Protein AF-A0A8H3F488-F1 (afdb_monomer)

Radius of gyration: 23.4 Å; Cα contacts (8 Å, |Δi|>4): 30; chains: 1; bounding box: 57×45×59 Å

InterPro domains:
  IPR024671 Autophagy-related protein 22-like [PF11700] (1-94)
  IPR036259 MFS transporter superfamily [G3DSA:1.20.1250.20] (1-92)
  IPR036259 MFS transporter superfamily [SSF103473] (2-86)
  IPR050495 Autophagy-related 22 and Lipoteichoic acid anchor flippase [PTHR23519] (1-103)

Sequence (125 aa):
MYPLGAIYGFVLGGLSSYCRSLFGDLIPPGSEAAFYALYAITDKGSSVFGPAIVGAITDRYGEIRPAFVFLAVLIFIPLPLMSLVDVDRGKRDGAEMAKELEGKDDALPAGSDDTIRLVDEEEDE

Secondary structure (DSSP, 8-state):
-HHHHHHHHHHHHHHHHHHHHHHHHHSPTT-HHHHHHHHHHHHHHHHHHHHHHHHHHHHHHSSSHHHHHHHHHHHHSHHHHHHH--HHHHHHHHHHHHHHHHHHHTTS-S-SSHHHHHHHHSS--

pLDDT: mean 83.05, std 14.18, range [47.22, 95.56]

St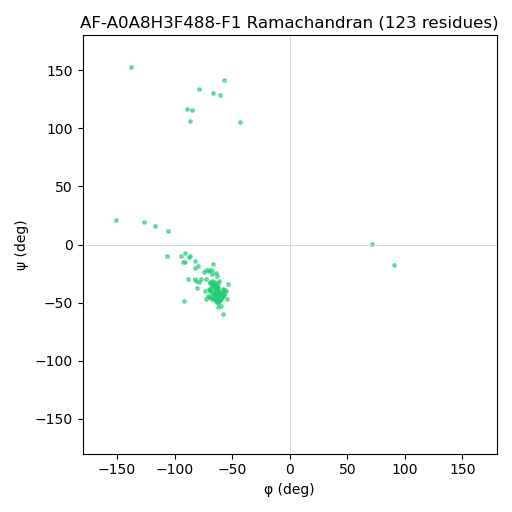ructure (mmCIF, N/CA/C/O backbone):
data_AF-A0A8H3F488-F1
#
_entry.id   AF-A0A8H3F488-F1
#
loop_
_atom_site.group_PDB
_atom_site.id
_atom_site.type_symbol
_atom_site.label_atom_id
_atom_site.label_alt_id
_atom_site.label_comp_id
_atom_site.label_asym_id
_atom_site.label_entity_id
_atom_site.label_seq_id
_atom_site.pdbx_PDB_ins_code
_atom_site.Cartn_x
_atom_site.Cartn_y
_atom_site.Cartn_z
_atom_site.occupancy
_atom_site.B_iso_or_equiv
_atom_site.auth_seq_id
_atom_site.auth_comp_id
_atom_site.auth_asym_id
_atom_site.auth_atom_id
_atom_site.pdbx_PDB_model_num
ATOM 1 N N . MET A 1 1 ? 2.340 -10.020 25.325 1.00 63.53 1 MET A N 1
ATOM 2 C CA . MET A 1 1 ? 2.437 -8.799 24.494 1.00 63.53 1 MET A CA 1
ATOM 3 C C . MET A 1 1 ? 3.396 -8.965 23.309 1.00 63.53 1 MET A C 1
ATOM 5 O O . MET A 1 1 ? 2.991 -8.653 22.203 1.00 63.53 1 MET A O 1
ATOM 9 N N . TYR A 1 2 ? 4.598 -9.534 23.474 1.00 85.94 2 TYR A N 1
ATOM 10 C CA . TYR A 1 2 ? 5.556 -9.737 22.363 1.00 85.94 2 TYR A CA 1
ATOM 11 C C . TYR A 1 2 ? 5.141 -10.703 21.228 1.00 85.94 2 TYR A C 1
ATOM 13 O O . TYR A 1 2 ? 5.444 -10.394 20.078 1.00 85.94 2 TYR A O 1
ATOM 21 N N . PRO A 1 3 ? 4.417 -11.818 21.476 1.00 92.00 3 PRO A N 1
ATOM 22 C CA . PRO A 1 3 ? 4.069 -12.756 20.400 1.00 92.00 3 PRO A CA 1
ATOM 23 C C . PRO A 1 3 ? 3.176 -12.135 19.318 1.00 92.00 3 PRO A C 1
ATOM 25 O O . PRO A 1 3 ? 3.360 -12.393 18.135 1.00 92.00 3 PRO A O 1
ATOM 28 N N . LEU A 1 4 ? 2.246 -11.262 19.719 1.00 91.12 4 LEU A N 1
ATOM 29 C CA . LEU A 1 4 ? 1.365 -10.532 18.803 1.00 91.12 4 LEU A CA 1
ATOM 30 C C . LEU A 1 4 ? 2.151 -9.574 17.904 1.00 91.12 4 LEU A C 1
ATOM 32 O O . LEU A 1 4 ? 1.889 -9.516 16.710 1.00 91.12 4 LEU A O 1
ATOM 36 N N . GLY A 1 5 ? 3.142 -8.870 18.460 1.00 92.88 5 GLY A N 1
ATOM 37 C CA . GLY A 1 5 ? 4.019 -7.993 17.683 1.00 92.88 5 GLY A CA 1
ATOM 38 C C . GLY A 1 5 ? 4.862 -8.761 16.663 1.00 92.88 5 GLY A C 1
ATOM 39 O O . GLY A 1 5 ? 5.006 -8.306 15.532 1.00 92.88 5 GLY A O 1
ATOM 40 N N . ALA A 1 6 ? 5.356 -9.950 17.028 1.00 93.50 6 ALA A N 1
ATOM 41 C CA . ALA A 1 6 ? 6.098 -10.813 16.110 1.00 93.50 6 ALA A CA 1
ATOM 42 C C . ALA A 1 6 ? 5.224 -11.293 14.938 1.00 93.50 6 ALA A C 1
ATOM 44 O O . ALA A 1 6 ? 5.637 -11.195 13.785 1.00 93.50 6 ALA A O 1
ATOM 45 N N . ILE A 1 7 ? 3.998 -11.747 15.221 1.00 95.12 7 ILE A N 1
ATOM 46 C CA . ILE A 1 7 ? 3.036 -12.163 14.187 1.00 95.12 7 ILE A CA 1
ATOM 47 C C . ILE A 1 7 ? 2.666 -10.976 13.293 1.00 95.12 7 ILE A C 1
ATOM 49 O O . ILE A 1 7 ? 2.685 -11.093 12.071 1.00 95.12 7 ILE A O 1
ATOM 53 N N . TYR A 1 8 ? 2.373 -9.821 13.890 1.00 92.75 8 TYR A N 1
ATOM 54 C CA . TYR A 1 8 ? 2.008 -8.614 13.155 1.00 92.75 8 TYR A CA 1
ATOM 55 C C . TYR A 1 8 ? 3.128 -8.151 12.215 1.00 92.75 8 TYR A C 1
ATOM 57 O O . TYR A 1 8 ? 2.878 -7.898 11.038 1.00 92.75 8 TYR A O 1
ATOM 65 N N . GLY A 1 9 ? 4.370 -8.108 12.706 1.00 93.56 9 GLY A N 1
ATOM 66 C CA . GLY A 1 9 ? 5.535 -7.758 11.895 1.00 93.56 9 GLY A CA 1
ATOM 67 C C . GLY A 1 9 ? 5.788 -8.753 10.762 1.00 93.56 9 GLY A C 1
ATOM 68 O O . GLY A 1 9 ? 6.078 -8.338 9.644 1.00 93.56 9 GLY A O 1
ATOM 69 N N . PHE A 1 10 ? 5.615 -10.052 11.020 1.00 95.56 10 PHE A N 1
ATOM 70 C CA . PHE A 1 10 ? 5.746 -11.084 9.990 1.00 95.56 10 PHE A CA 1
ATOM 71 C C . PHE A 1 10 ? 4.714 -10.908 8.866 1.00 95.56 10 PHE A C 1
ATOM 73 O O . PHE A 1 10 ? 5.073 -10.920 7.689 1.00 95.56 10 PHE A O 1
ATOM 80 N N . VAL A 1 11 ? 3.445 -10.680 9.220 1.00 94.50 11 VAL A N 1
ATOM 81 C CA . VAL A 1 11 ? 2.360 -10.483 8.245 1.00 94.50 11 VAL A CA 1
ATOM 82 C C . VAL A 1 11 ? 2.563 -9.200 7.438 1.00 94.50 11 VAL A C 1
ATOM 84 O O . VAL A 1 11 ? 2.482 -9.232 6.210 1.00 94.50 11 VAL A O 1
ATOM 87 N N . LEU A 1 12 ? 2.874 -8.080 8.098 1.00 93.00 12 LEU A N 1
ATOM 88 C CA . LEU A 1 12 ? 3.135 -6.811 7.413 1.00 93.00 12 LEU A CA 1
ATOM 89 C C . LEU A 1 12 ? 4.369 -6.868 6.513 1.00 93.00 12 LEU A C 1
ATOM 91 O O . LEU A 1 12 ? 4.351 -6.288 5.427 1.00 93.00 12 LEU A O 1
ATOM 95 N N . GLY A 1 13 ? 5.422 -7.562 6.949 1.00 94.38 13 GLY A N 1
ATOM 96 C CA . GLY A 1 13 ? 6.626 -7.777 6.152 1.00 94.38 13 GLY A CA 1
ATOM 97 C C . GLY A 1 13 ? 6.313 -8.563 4.883 1.00 94.38 13 GLY A C 1
ATOM 98 O O . GLY A 1 13 ? 6.633 -8.109 3.787 1.00 94.38 13 GLY A O 1
ATOM 99 N N . GLY A 1 14 ? 5.604 -9.689 5.021 1.00 94.75 14 GLY A N 1
ATOM 100 C CA . GLY A 1 14 ? 5.187 -10.512 3.885 1.00 94.75 14 GLY A CA 1
ATOM 101 C C . GLY A 1 14 ? 4.302 -9.756 2.893 1.00 94.75 14 GLY A C 1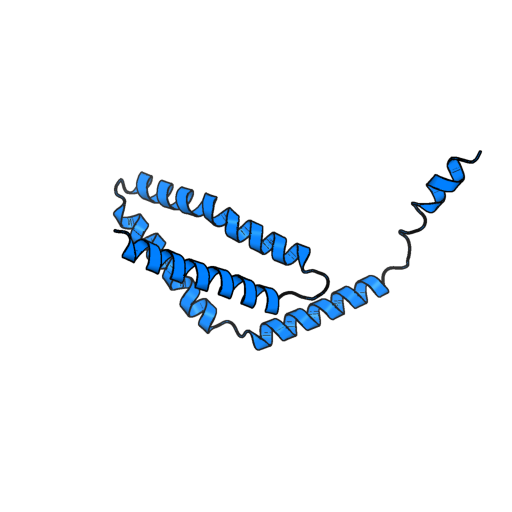
ATOM 102 O O . GLY A 1 14 ? 4.563 -9.792 1.691 1.00 94.75 14 GLY A O 1
ATOM 103 N N . LEU A 1 15 ? 3.304 -9.015 3.386 1.00 92.75 15 LEU A N 1
ATOM 104 C CA . LEU A 1 15 ? 2.414 -8.220 2.537 1.00 92.75 15 LEU A CA 1
ATOM 105 C C . LEU A 1 15 ? 3.173 -7.110 1.797 1.00 92.75 15 LEU A C 1
ATOM 107 O O . LEU A 1 15 ? 3.005 -6.952 0.591 1.00 92.75 15 LEU A O 1
ATOM 111 N N . SER A 1 16 ? 4.044 -6.379 2.496 1.00 91.81 16 SER A N 1
ATOM 112 C CA . SER A 1 16 ? 4.846 -5.303 1.897 1.00 91.81 16 SER A CA 1
ATOM 113 C C . SER A 1 16 ? 5.781 -5.830 0.804 1.00 91.81 16 SER A C 1
ATOM 115 O O . SER A 1 16 ? 5.893 -5.224 -0.264 1.00 91.81 16 SER A O 1
ATOM 117 N N . SER A 1 17 ? 6.424 -6.979 1.039 1.00 94.75 17 SER A N 1
ATOM 118 C CA . SER A 1 17 ? 7.268 -7.641 0.038 1.00 94.75 17 SER A CA 1
ATOM 119 C C . SER A 1 17 ? 6.462 -8.131 -1.166 1.00 94.75 17 SER A C 1
ATOM 121 O O . SER A 1 17 ? 6.894 -7.936 -2.302 1.00 94.75 17 SER A O 1
ATOM 123 N N . TYR A 1 18 ? 5.284 -8.716 -0.937 1.00 93.12 18 TYR A N 1
ATOM 124 C CA . TYR A 1 18 ? 4.404 -9.194 -2.001 1.00 93.12 18 TYR A CA 1
ATOM 125 C C . TYR A 1 18 ? 3.912 -8.056 -2.900 1.00 93.12 18 TYR A C 1
ATOM 127 O O . TYR A 1 18 ? 4.072 -8.132 -4.116 1.00 93.12 18 TYR A O 1
ATOM 135 N N . CYS A 1 19 ? 3.393 -6.972 -2.315 1.00 91.69 19 CYS A N 1
ATOM 136 C CA . CYS A 1 19 ? 2.934 -5.804 -3.069 1.00 91.69 19 CYS A CA 1
ATOM 137 C C . CYS A 1 19 ? 4.050 -5.216 -3.937 1.00 91.69 19 CYS A C 1
ATOM 139 O O . CYS A 1 19 ? 3.817 -4.896 -5.100 1.00 91.69 19 CYS A O 1
ATOM 141 N N . ARG A 1 20 ? 5.273 -5.119 -3.399 1.00 91.12 20 ARG A N 1
ATOM 142 C CA . ARG A 1 20 ? 6.416 -4.582 -4.144 1.00 91.12 20 ARG A CA 1
ATOM 143 C C . ARG A 1 20 ? 6.839 -5.494 -5.298 1.00 91.12 20 ARG A C 1
ATOM 145 O O . ARG A 1 20 ? 7.124 -4.987 -6.376 1.00 91.12 20 ARG A O 1
ATOM 152 N N . SER A 1 21 ? 6.857 -6.811 -5.084 1.00 92.81 21 SER A N 1
ATOM 153 C CA . SER A 1 21 ? 7.192 -7.781 -6.134 1.00 92.81 21 SER A CA 1
ATOM 154 C C . SER A 1 21 ? 6.144 -7.795 -7.244 1.00 92.81 21 SER A C 1
ATOM 156 O O . SER A 1 21 ? 6.503 -7.743 -8.414 1.00 92.81 21 SER A O 1
ATOM 158 N N . LEU A 1 22 ? 4.856 -7.825 -6.883 1.00 91.12 22 LEU A N 1
ATOM 159 C CA . LEU A 1 22 ? 3.768 -7.766 -7.857 1.00 91.12 22 LEU A CA 1
ATOM 160 C C . LEU A 1 22 ? 3.795 -6.472 -8.660 1.00 91.12 22 LEU A C 1
ATOM 162 O O . LEU A 1 22 ? 3.598 -6.495 -9.867 1.00 91.12 22 LEU A O 1
ATOM 166 N N . PHE A 1 23 ? 4.011 -5.338 -7.995 1.00 91.19 23 PHE A N 1
ATOM 167 C CA . PHE A 1 23 ? 4.054 -4.060 -8.687 1.00 91.19 23 PHE A CA 1
ATOM 168 C C . PHE A 1 23 ? 5.236 -4.006 -9.657 1.00 91.19 23 PHE A C 1
ATOM 170 O O . PHE A 1 23 ? 5.048 -3.584 -10.789 1.00 91.19 23 PHE A O 1
ATOM 177 N N . GLY A 1 24 ? 6.412 -4.512 -9.265 1.00 90.44 24 GLY A N 1
ATOM 178 C CA . GLY A 1 24 ? 7.581 -4.607 -10.144 1.00 90.44 24 GLY A CA 1
ATOM 179 C C . GLY A 1 24 ? 7.331 -5.414 -11.418 1.00 90.44 24 GLY A C 1
ATOM 180 O O . GLY A 1 24 ? 7.757 -5.008 -12.491 1.00 90.44 24 GLY A O 1
ATOM 181 N N . ASP A 1 25 ? 6.571 -6.499 -11.307 1.00 88.56 25 ASP A N 1
ATOM 182 C CA . ASP A 1 25 ? 6.165 -7.333 -12.437 1.00 88.56 25 ASP A CA 1
ATOM 183 C C . ASP A 1 25 ? 5.255 -6.601 -13.448 1.00 88.56 25 ASP A C 1
ATOM 185 O O . ASP A 1 25 ? 5.188 -7.001 -14.607 1.00 88.56 25 ASP A O 1
ATOM 189 N N . LEU A 1 26 ? 4.536 -5.554 -13.027 1.00 88.69 26 LEU A N 1
ATOM 190 C CA . LEU A 1 26 ? 3.595 -4.795 -13.865 1.00 88.69 26 LEU A CA 1
ATOM 191 C C . LEU A 1 26 ? 4.219 -3.548 -14.515 1.00 88.69 26 LEU A C 1
ATOM 193 O O . LEU A 1 26 ? 3.573 -2.904 -15.343 1.00 88.69 26 LEU A O 1
ATOM 197 N N . ILE A 1 27 ? 5.432 -3.164 -14.121 1.00 89.19 27 ILE A N 1
ATOM 198 C CA . ILE A 1 27 ? 6.061 -1.923 -14.577 1.00 89.19 27 ILE A CA 1
ATOM 199 C C . ILE A 1 27 ? 6.632 -2.098 -15.996 1.00 89.19 27 ILE A C 1
ATOM 201 O O . ILE A 1 27 ? 7.348 -3.068 -16.246 1.00 89.19 27 ILE A O 1
ATOM 205 N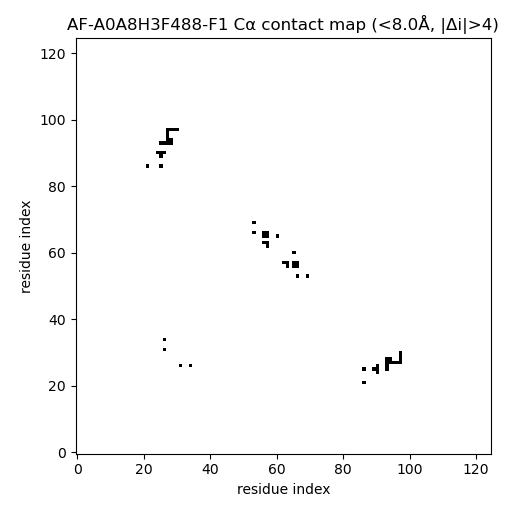 N . PRO A 1 28 ? 6.386 -1.146 -16.918 1.00 86.00 28 PRO A N 1
ATOM 206 C CA . PRO A 1 28 ? 7.034 -1.149 -18.224 1.00 86.00 28 PRO A CA 1
ATOM 207 C C . PRO A 1 28 ? 8.548 -0.889 -18.084 1.00 86.00 28 PRO A C 1
ATOM 209 O O . PRO A 1 28 ? 8.937 0.089 -17.425 1.00 86.00 28 PRO A O 1
ATOM 212 N N . PRO A 1 29 ? 9.419 -1.706 -18.711 1.00 80.62 29 PRO A N 1
ATOM 213 C CA . PRO A 1 29 ? 10.853 -1.429 -18.743 1.00 80.62 29 PRO A CA 1
ATOM 214 C C . PRO A 1 29 ? 11.126 -0.050 -19.363 1.00 80.62 29 PRO A C 1
ATOM 216 O O . PRO A 1 29 ? 10.430 0.384 -20.277 1.00 80.62 29 PRO A O 1
ATOM 219 N N . GLY A 1 30 ? 12.103 0.672 -18.812 1.00 82.69 30 GLY A N 1
ATOM 220 C CA . GLY A 1 30 ? 12.444 2.041 -19.227 1.00 82.69 30 GLY A CA 1
ATOM 221 C C . GLY A 1 30 ? 11.710 3.158 -18.469 1.00 82.69 30 GLY A C 1
ATOM 222 O O . GLY A 1 30 ? 12.203 4.281 -18.432 1.00 82.69 30 GLY A O 1
ATOM 223 N N . SER A 1 31 ? 10.598 2.873 -17.774 1.00 86.50 31 SER A N 1
ATOM 224 C CA . SER A 1 31 ? 9.869 3.871 -16.959 1.00 86.50 31 SER A CA 1
ATOM 225 C C . SER A 1 31 ? 9.831 3.543 -15.458 1.00 86.50 31 SER A C 1
ATOM 227 O O . SER A 1 31 ? 9.060 4.119 -14.688 1.00 86.50 31 SER A O 1
ATOM 229 N N . GLU A 1 32 ? 10.692 2.635 -15.000 1.00 89.69 32 GLU A N 1
ATOM 230 C CA . GLU A 1 32 ? 10.655 2.109 -13.631 1.00 89.69 32 GLU A CA 1
ATOM 231 C C . GLU A 1 32 ? 10.710 3.197 -12.555 1.00 89.69 32 GLU A C 1
ATOM 233 O O . GLU A 1 32 ? 9.964 3.143 -11.576 1.00 89.69 32 GLU A O 1
ATOM 238 N N . ALA A 1 33 ? 11.538 4.225 -12.761 1.00 91.19 33 ALA A N 1
ATOM 239 C CA . ALA A 1 33 ? 11.680 5.330 -11.822 1.00 91.19 33 ALA A CA 1
ATOM 240 C C . ALA A 1 33 ? 10.359 6.088 -11.600 1.00 91.19 33 ALA A C 1
ATOM 242 O O . ALA A 1 33 ? 10.022 6.405 -10.459 1.00 91.19 33 ALA A O 1
ATOM 243 N N . ALA A 1 34 ? 9.584 6.343 -12.658 1.00 91.62 34 ALA A N 1
ATOM 244 C CA . ALA A 1 34 ? 8.328 7.084 -12.566 1.00 91.62 34 ALA A CA 1
ATOM 245 C C . ALA A 1 34 ? 7.236 6.266 -11.859 1.00 91.62 34 ALA A C 1
ATOM 247 O O . ALA A 1 34 ? 6.560 6.773 -10.959 1.00 91.62 34 ALA A O 1
ATOM 248 N N . PHE A 1 35 ? 7.102 4.982 -12.204 1.00 92.50 35 PHE A N 1
ATOM 249 C CA . PHE A 1 35 ? 6.109 4.104 -11.579 1.00 92.50 35 PHE A CA 1
ATOM 250 C C . PHE A 1 35 ? 6.450 3.795 -10.117 1.00 92.50 35 PHE A C 1
ATOM 252 O O . PHE A 1 35 ? 5.561 3.839 -9.261 1.00 92.50 35 PHE A O 1
ATOM 259 N N . TYR A 1 36 ? 7.723 3.562 -9.782 1.00 93.50 36 TYR A N 1
ATOM 260 C CA . TYR A 1 36 ? 8.129 3.400 -8.383 1.00 93.50 36 TYR A CA 1
ATOM 261 C C . TYR A 1 36 ? 8.030 4.700 -7.579 1.00 93.50 36 TYR A C 1
ATOM 263 O O . TYR A 1 36 ? 7.716 4.641 -6.387 1.00 93.50 36 TYR A O 1
ATOM 271 N N . ALA A 1 37 ? 8.248 5.865 -8.197 1.00 94.75 37 ALA A N 1
ATOM 272 C CA . ALA A 1 37 ? 7.989 7.148 -7.549 1.00 94.75 37 ALA A CA 1
ATOM 273 C C . ALA A 1 37 ? 6.499 7.301 -7.213 1.00 94.75 37 ALA A C 1
ATOM 275 O O . ALA A 1 37 ? 6.165 7.659 -6.083 1.00 94.75 37 ALA A O 1
ATOM 276 N N . LEU A 1 38 ? 5.604 6.953 -8.145 1.00 94.44 38 LEU A N 1
ATOM 277 C CA . LEU A 1 38 ? 4.163 6.955 -7.895 1.00 94.44 38 LEU A CA 1
ATOM 278 C C . LEU A 1 38 ? 3.786 5.993 -6.760 1.00 94.44 38 LEU A C 1
ATOM 280 O O . LEU A 1 38 ? 3.102 6.403 -5.823 1.00 94.44 38 LEU A O 1
ATOM 284 N N . TYR A 1 39 ? 4.297 4.757 -6.788 1.00 93.50 39 TYR A N 1
ATOM 285 C CA . TYR A 1 39 ? 4.103 3.781 -5.710 1.00 93.50 39 TYR A CA 1
ATOM 286 C C . TYR A 1 39 ? 4.532 4.345 -4.349 1.00 93.50 39 TYR A C 1
ATOM 288 O O . TYR A 1 39 ? 3.785 4.258 -3.375 1.00 93.50 39 TYR A O 1
ATOM 296 N N . ALA A 1 40 ? 5.711 4.971 -4.277 1.00 93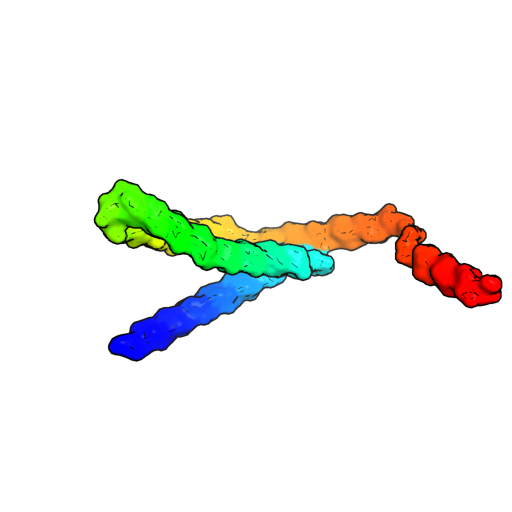.50 40 ALA A N 1
ATOM 297 C CA . ALA A 1 40 ? 6.230 5.548 -3.040 1.00 93.50 40 ALA A CA 1
ATOM 298 C C . ALA A 1 40 ? 5.382 6.727 -2.533 1.00 93.50 40 ALA A C 1
ATOM 300 O O . ALA A 1 40 ? 5.173 6.853 -1.324 1.00 93.50 40 ALA A O 1
ATOM 301 N N . ILE A 1 41 ? 4.881 7.579 -3.432 1.00 95.12 41 ILE A N 1
ATOM 302 C CA . ILE A 1 41 ? 3.986 8.689 -3.077 1.00 95.12 41 ILE A CA 1
ATOM 303 C C . ILE A 1 41 ? 2.668 8.149 -2.524 1.00 95.12 41 ILE A C 1
ATOM 305 O O . ILE A 1 41 ? 2.192 8.655 -1.510 1.00 95.12 41 ILE A O 1
ATOM 309 N N . THR A 1 42 ? 2.087 7.117 -3.139 1.00 93.56 42 THR A N 1
ATOM 310 C CA . THR A 1 42 ? 0.850 6.494 -2.649 1.00 93.56 42 THR A CA 1
ATOM 311 C C . THR A 1 42 ? 1.055 5.828 -1.288 1.00 93.56 42 THR A C 1
ATOM 313 O O . THR A 1 42 ? 0.270 6.068 -0.367 1.00 93.56 42 THR A O 1
ATOM 316 N N . ASP A 1 43 ? 2.130 5.052 -1.136 1.00 91.38 43 ASP A N 1
ATOM 317 C CA . ASP A 1 43 ? 2.478 4.358 0.108 1.00 91.38 43 ASP A CA 1
ATOM 318 C C . ASP A 1 43 ? 2.677 5.349 1.265 1.00 91.38 43 ASP A C 1
ATOM 320 O O . ASP A 1 43 ? 1.990 5.285 2.289 1.00 91.38 43 ASP A O 1
ATOM 324 N N . LYS A 1 44 ? 3.528 6.364 1.071 1.00 91.75 44 LYS A N 1
ATOM 325 C CA . LYS A 1 44 ? 3.738 7.401 2.089 1.00 91.75 44 LYS A CA 1
ATOM 326 C C . LYS A 1 44 ? 2.531 8.310 2.269 1.00 91.75 44 LYS A C 1
ATOM 328 O O . LYS A 1 44 ? 2.270 8.738 3.392 1.00 91.75 44 LYS A O 1
ATOM 333 N N . GLY A 1 45 ? 1.774 8.586 1.212 1.00 94.06 45 GLY A N 1
ATOM 334 C CA . GLY A 1 45 ? 0.560 9.397 1.269 1.00 94.06 45 GLY A CA 1
ATOM 335 C C . GLY A 1 45 ? -0.466 8.811 2.234 1.00 94.06 45 GLY A C 1
ATOM 336 O O . GLY A 1 45 ? -1.063 9.548 3.021 1.00 94.06 45 GLY A O 1
ATOM 337 N N . SER A 1 46 ? -0.595 7.481 2.265 1.00 92.00 46 SER A N 1
ATOM 338 C CA . SER A 1 46 ? -1.474 6.772 3.204 1.00 92.00 46 SER A CA 1
ATOM 339 C C . SER A 1 46 ? -1.217 7.150 4.672 1.00 92.00 46 SER A C 1
ATOM 341 O O . SER A 1 46 ? -2.161 7.283 5.453 1.00 92.00 46 SER A O 1
ATOM 343 N N . SER A 1 47 ? 0.040 7.430 5.042 1.00 93.00 47 SER A N 1
ATOM 344 C CA . SER A 1 47 ? 0.403 7.839 6.410 1.00 93.00 47 SER A CA 1
ATOM 345 C C . SER A 1 47 ? -0.145 9.212 6.820 1.00 93.00 47 SER A C 1
ATOM 347 O O . SER A 1 47 ? -0.297 9.474 8.011 1.00 93.00 47 SER A O 1
ATOM 349 N N . VAL A 1 48 ? -0.481 10.070 5.852 1.00 94.19 48 VAL A N 1
ATOM 350 C CA . VAL A 1 48 ? -1.109 11.377 6.088 1.00 94.19 48 VAL A CA 1
ATOM 351 C C . VAL A 1 48 ? -2.631 11.252 6.029 1.00 94.19 48 VAL A C 1
ATOM 353 O O . VAL A 1 48 ? -3.327 11.708 6.936 1.00 94.19 48 VAL A O 1
ATOM 356 N N . PHE A 1 49 ? -3.163 10.595 4.993 1.00 93.38 49 PHE A N 1
ATOM 357 C CA . PHE A 1 49 ? -4.610 10.485 4.785 1.00 93.38 49 PHE A CA 1
ATOM 358 C C . PHE A 1 49 ? -5.301 9.578 5.809 1.00 93.38 49 PHE A C 1
ATOM 360 O O . PHE A 1 49 ? -6.394 9.908 6.265 1.00 93.38 49 PHE A O 1
ATOM 367 N N . GLY A 1 50 ? -4.677 8.468 6.213 1.00 92.19 50 GLY A N 1
ATOM 368 C CA . GLY A 1 50 ? -5.258 7.522 7.169 1.00 92.19 50 GLY A CA 1
ATOM 369 C C . GLY A 1 50 ? -5.613 8.180 8.509 1.00 92.19 50 GLY A C 1
ATOM 370 O O . GLY A 1 50 ? -6.793 8.208 8.872 1.00 92.19 50 GLY A O 1
ATOM 371 N N . PRO A 1 51 ? -4.638 8.771 9.227 1.00 93.81 51 PRO A N 1
ATOM 372 C CA . PRO A 1 51 ? -4.899 9.479 10.477 1.00 93.81 51 PRO A CA 1
ATOM 373 C C . PRO A 1 51 ? -5.815 10.691 10.304 1.00 93.81 51 PRO A C 1
ATOM 375 O O . PRO A 1 51 ? -6.655 10.927 11.167 1.00 93.81 51 PRO A O 1
ATOM 378 N N . ALA A 1 52 ? -5.700 11.434 9.196 1.00 94.75 52 ALA A N 1
ATOM 379 C CA . ALA A 1 52 ? -6.561 12.587 8.937 1.00 94.75 52 ALA A CA 1
ATOM 380 C C . ALA A 1 52 ? -8.042 12.185 8.833 1.00 94.75 52 ALA A C 1
ATOM 382 O O . ALA A 1 52 ? -8.898 12.806 9.464 1.00 94.75 52 ALA A O 1
ATOM 383 N N . ILE A 1 53 ? -8.350 11.113 8.095 1.00 94.44 53 ILE A N 1
ATOM 384 C CA . ILE A 1 53 ? -9.723 10.614 7.945 1.00 94.44 53 ILE A CA 1
ATOM 385 C C . ILE A 1 53 ? -10.225 10.013 9.260 1.00 94.44 53 ILE A C 1
ATOM 387 O O . ILE A 1 53 ? -11.336 10.320 9.688 1.00 94.44 53 ILE A O 1
ATOM 391 N N . VAL A 1 54 ? -9.408 9.203 9.940 1.00 93.81 54 VAL A N 1
ATOM 392 C CA . VAL A 1 54 ? -9.766 8.628 11.249 1.00 93.81 54 VAL A CA 1
ATOM 393 C C . VAL A 1 54 ? -10.033 9.726 12.281 1.00 93.81 54 VAL A C 1
ATOM 395 O O . VAL A 1 54 ? -11.009 9.638 13.029 1.00 93.81 54 VAL A O 1
ATOM 398 N N . GLY A 1 55 ? -9.209 10.774 12.297 1.00 93.19 55 GLY A N 1
ATOM 399 C CA . GLY A 1 55 ? -9.388 11.947 13.146 1.00 93.19 55 GLY A CA 1
ATOM 400 C C . GLY A 1 55 ? -10.695 12.672 12.842 1.00 93.19 55 GLY A C 1
ATOM 401 O O . GLY A 1 55 ? -11.482 12.895 13.754 1.00 93.19 55 GLY A O 1
ATOM 402 N N . ALA A 1 56 ? -10.980 12.945 11.566 1.00 93.38 56 ALA A N 1
ATOM 403 C CA . ALA A 1 56 ? -12.224 13.593 11.144 1.00 93.38 56 ALA A CA 1
ATOM 404 C C . ALA A 1 56 ? -13.481 12.767 11.484 1.00 93.38 56 ALA A C 1
ATOM 406 O O . ALA A 1 56 ? -14.503 13.322 11.888 1.00 93.38 56 ALA A O 1
ATOM 407 N N . ILE A 1 57 ? -13.414 11.438 11.353 1.00 92.12 57 ILE A N 1
ATOM 408 C CA . ILE A 1 57 ? -14.495 10.534 11.772 1.00 92.12 57 ILE A CA 1
ATOM 409 C C . ILE A 1 57 ? -14.674 10.618 13.292 1.00 92.12 57 ILE A C 1
ATOM 411 O O . ILE A 1 57 ? -15.788 10.809 13.774 1.00 92.12 57 ILE A O 1
ATOM 415 N N . THR A 1 58 ? -13.587 10.515 14.054 1.00 92.12 58 THR A N 1
ATOM 416 C CA . THR A 1 58 ? -13.650 10.522 15.523 1.00 92.12 58 THR A CA 1
ATOM 417 C C . THR A 1 58 ? -14.178 11.856 16.059 1.00 92.12 58 THR A C 1
ATOM 419 O O . THR A 1 58 ? -15.019 11.853 16.954 1.00 92.12 58 THR A O 1
ATOM 422 N N . ASP A 1 59 ? -13.756 12.980 15.476 1.00 91.38 59 ASP A N 1
ATOM 423 C CA . ASP A 1 59 ? -14.210 14.327 15.844 1.00 91.38 59 ASP A CA 1
ATOM 424 C C . ASP A 1 59 ? -15.714 14.518 15.585 1.00 91.38 59 ASP A C 1
ATOM 426 O O . ASP A 1 59 ? -16.437 15.060 16.418 1.00 91.38 59 ASP A O 1
ATOM 430 N N . ARG A 1 60 ? -16.226 13.983 14.466 1.00 89.94 60 ARG A N 1
ATOM 431 C CA . ARG A 1 60 ? -17.645 14.117 14.105 1.00 89.94 60 ARG A CA 1
ATOM 432 C C . ARG A 1 60 ? -18.582 13.259 14.955 1.00 89.94 60 ARG A C 1
ATOM 434 O O . ARG A 1 60 ? -19.688 13.701 15.259 1.00 89.94 60 ARG A O 1
ATOM 441 N N . TYR A 1 61 ? -18.190 12.027 15.275 1.00 87.69 61 TYR A N 1
ATOM 442 C CA . TYR A 1 61 ? -19.044 11.092 16.021 1.00 87.69 61 TYR A CA 1
ATOM 443 C C . TYR A 1 61 ? -18.821 11.154 17.540 1.00 87.69 61 TYR A C 1
ATOM 445 O O . TYR A 1 61 ? -19.649 10.648 18.292 1.00 87.69 61 TYR A O 1
ATOM 453 N N . GLY A 1 62 ? -17.726 11.764 18.007 1.00 83.12 62 GLY A N 1
ATOM 454 C CA . GLY A 1 62 ? -17.380 11.863 19.430 1.00 83.12 62 GLY A CA 1
ATOM 455 C C . GLY A 1 62 ? -16.930 10.542 20.068 1.00 83.12 62 GLY A C 1
ATOM 456 O O . GLY A 1 62 ? -16.605 10.503 21.253 1.00 83.12 62 GLY A O 1
ATOM 457 N N . GLU A 1 63 ? -16.885 9.453 19.298 1.00 86.12 63 GLU A N 1
ATOM 458 C CA . GLU A 1 63 ? -16.429 8.135 19.727 1.00 86.12 63 GLU A CA 1
ATOM 459 C C . GLU A 1 63 ? -15.546 7.471 18.662 1.00 86.12 63 GLU A C 1
ATOM 461 O O . GLU A 1 63 ? -15.675 7.719 17.467 1.00 86.12 63 GLU A O 1
ATOM 466 N N . ILE A 1 64 ? -14.647 6.584 19.098 1.00 88.69 64 ILE A N 1
ATOM 467 C CA . ILE A 1 64 ? -13.664 5.920 18.223 1.00 88.69 64 ILE A CA 1
ATOM 468 C C . ILE A 1 64 ? -14.233 4.702 17.473 1.00 88.69 64 ILE A C 1
ATOM 470 O O . ILE A 1 64 ? -13.625 4.203 16.528 1.00 88.69 64 ILE A O 1
ATOM 474 N N . ARG A 1 65 ? -15.406 4.194 17.875 1.00 90.94 65 ARG A N 1
ATOM 475 C CA . ARG A 1 65 ? -15.994 2.961 17.314 1.00 90.94 65 ARG A CA 1
ATOM 476 C C . ARG A 1 65 ? -16.200 3.017 15.791 1.00 90.94 65 ARG A C 1
ATOM 478 O O . ARG A 1 65 ? -15.823 2.048 15.131 1.00 90.94 65 ARG A O 1
ATOM 485 N N . PRO A 1 66 ? -16.708 4.118 15.201 1.00 89.38 66 PRO A N 1
ATOM 486 C CA . PRO A 1 66 ? -16.892 4.221 13.754 1.00 89.38 66 PRO A CA 1
ATOM 487 C C . PRO A 1 66 ? -15.577 4.152 12.966 1.00 89.38 66 PRO A C 1
ATOM 489 O O . PRO A 1 66 ? -15.566 3.666 11.835 1.00 89.38 66 PRO A O 1
ATOM 492 N N . ALA A 1 67 ? -14.449 4.561 13.560 1.00 90.88 67 ALA A N 1
ATOM 493 C CA . ALA A 1 67 ? -13.144 4.464 12.911 1.00 90.88 67 ALA A CA 1
ATOM 494 C C . ALA A 1 67 ? -12.724 3.005 12.661 1.00 90.88 67 ALA A C 1
ATOM 496 O O . ALA A 1 67 ? -12.110 2.713 11.638 1.00 90.88 67 ALA A O 1
ATOM 497 N N . PHE A 1 68 ? -13.108 2.065 13.532 1.00 92.06 68 PHE A N 1
ATOM 498 C CA . PHE A 1 68 ? -12.832 0.641 13.307 1.00 92.06 68 PHE A CA 1
ATOM 499 C C . PHE A 1 68 ? -13.586 0.081 12.100 1.00 92.06 68 PHE A C 1
ATOM 501 O O . PHE A 1 68 ? -13.039 -0.757 11.388 1.00 92.06 68 PHE A O 1
ATOM 508 N N . VAL A 1 69 ? -14.808 0.557 11.833 1.00 92.19 69 VAL A N 1
ATOM 509 C CA . VAL A 1 69 ? -15.565 0.163 10.633 1.00 92.19 69 VAL A CA 1
ATOM 510 C C . VAL A 1 69 ? -14.856 0.665 9.377 1.00 92.19 69 VAL A C 1
ATOM 512 O O . VAL A 1 69 ? -14.683 -0.093 8.428 1.00 92.19 69 VAL A O 1
ATOM 515 N N . PHE A 1 70 ? -14.372 1.909 9.393 1.00 92.31 70 PHE A N 1
ATOM 516 C CA . PHE A 1 70 ? -13.571 2.464 8.301 1.00 92.31 70 PHE A CA 1
ATOM 517 C C . PHE A 1 70 ? -12.289 1.653 8.043 1.00 92.31 70 PHE A C 1
ATOM 519 O O . PHE A 1 70 ? -12.010 1.290 6.900 1.00 92.31 70 PHE A O 1
ATOM 526 N N . LEU A 1 71 ? -11.546 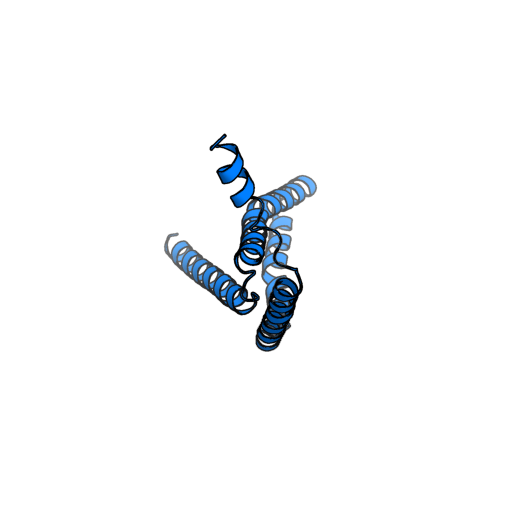1.299 9.098 1.00 92.69 71 LEU A N 1
ATOM 527 C CA . LEU A 1 71 ? -10.346 0.462 8.983 1.00 92.69 71 LEU A CA 1
ATOM 528 C C . LEU A 1 71 ? -10.665 -0.948 8.467 1.00 92.69 71 LEU A C 1
ATOM 530 O O . LEU A 1 71 ? -9.935 -1.471 7.629 1.00 92.69 71 LEU A O 1
ATOM 534 N N . ALA A 1 72 ? -11.765 -1.552 8.926 1.00 92.94 72 ALA A N 1
ATOM 535 C CA . ALA A 1 72 ? -12.209 -2.850 8.431 1.00 92.94 72 ALA A CA 1
ATOM 536 C C . ALA A 1 72 ? -12.496 -2.784 6.925 1.00 92.94 72 ALA A C 1
ATOM 538 O O . ALA A 1 72 ? -11.989 -3.602 6.162 1.00 92.94 72 ALA A O 1
ATOM 539 N N . VAL A 1 73 ? -13.240 -1.770 6.480 1.00 94.12 73 VAL A N 1
ATOM 540 C CA . VAL A 1 73 ? -13.539 -1.552 5.060 1.00 94.12 73 VAL A CA 1
ATOM 541 C C . VAL A 1 73 ? -12.253 -1.391 4.236 1.00 94.12 73 VAL A C 1
ATOM 543 O O . VAL A 1 73 ? -12.121 -2.041 3.201 1.00 94.12 73 VAL A O 1
ATOM 546 N N . LEU A 1 74 ? -11.269 -0.622 4.714 1.00 91.75 74 LEU A N 1
ATOM 547 C CA . LEU A 1 74 ? -9.966 -0.466 4.048 1.00 91.75 74 LEU A CA 1
ATOM 548 C C . LEU A 1 74 ? -9.175 -1.776 3.907 1.00 91.75 74 LEU A C 1
ATOM 550 O O . LEU A 1 74 ? -8.433 -1.928 2.942 1.00 91.75 74 LEU A O 1
ATOM 554 N N . ILE A 1 75 ? -9.329 -2.716 4.840 1.00 89.88 75 ILE A N 1
ATOM 555 C CA . ILE A 1 75 ? -8.676 -4.033 4.782 1.00 89.88 75 ILE A CA 1
ATOM 556 C C . ILE A 1 75 ? -9.436 -4.992 3.858 1.00 89.88 75 ILE A C 1
ATOM 558 O O . ILE A 1 75 ? -8.816 -5.787 3.152 1.00 89.88 75 ILE A O 1
ATOM 562 N N . PHE A 1 76 ? -10.771 -4.937 3.849 1.00 92.62 76 PHE A N 1
ATOM 563 C CA . PHE A 1 76 ? -11.593 -5.865 3.070 1.00 92.62 76 PHE A CA 1
ATOM 564 C C . PHE A 1 76 ? -11.751 -5.469 1.601 1.00 92.62 76 PHE A C 1
ATOM 566 O O . PHE A 1 76 ? -11.887 -6.363 0.775 1.00 92.62 76 PHE A O 1
ATOM 573 N N . ILE A 1 77 ? -11.715 -4.179 1.249 1.00 93.38 77 ILE A N 1
ATOM 574 C CA . ILE A 1 77 ? -11.847 -3.707 -0.146 1.00 93.38 77 ILE A CA 1
ATOM 575 C C . ILE A 1 77 ? -10.740 -4.237 -1.087 1.00 93.38 77 ILE A C 1
ATOM 577 O O . ILE A 1 77 ? -11.066 -4.632 -2.208 1.00 93.38 77 ILE A O 1
ATOM 581 N N . PRO A 1 78 ? -9.450 -4.276 -0.700 1.00 88.69 78 PRO A N 1
ATOM 582 C CA . PRO A 1 78 ? -8.378 -4.739 -1.582 1.00 88.69 78 PRO A CA 1
ATOM 583 C C . PRO A 1 78 ? -8.437 -6.235 -1.922 1.00 88.69 78 PRO A C 1
ATOM 585 O O . PRO A 1 78 ? -7.937 -6.636 -2.968 1.00 88.69 78 PRO A O 1
ATOM 588 N N . LEU A 1 79 ? -9.048 -7.069 -1.073 1.00 88.44 79 LEU A N 1
ATOM 589 C CA . LEU A 1 79 ? -9.128 -8.522 -1.279 1.00 88.44 79 LEU A CA 1
ATOM 590 C C . LEU A 1 79 ? -9.901 -8.931 -2.554 1.00 88.44 79 LEU A C 1
ATOM 592 O O . LEU A 1 79 ? -9.339 -9.657 -3.381 1.00 88.44 79 LEU A O 1
ATOM 596 N N . PRO A 1 80 ? -11.156 -8.483 -2.776 1.00 90.62 80 PRO A N 1
ATOM 597 C CA . PRO A 1 80 ? -11.857 -8.746 -4.027 1.00 90.62 80 PRO A CA 1
ATOM 598 C C . PRO A 1 80 ? -11.187 -8.035 -5.203 1.00 90.62 80 PRO A C 1
ATOM 600 O O . PRO A 1 80 ? -11.180 -8.582 -6.301 1.00 90.62 80 PRO A O 1
ATOM 603 N N . LEU A 1 81 ? -10.579 -6.863 -4.980 1.00 87.69 81 LEU A N 1
ATOM 604 C CA . LEU A 1 81 ? -9.852 -6.146 -6.026 1.00 87.69 81 LEU A CA 1
ATOM 605 C C . LEU A 1 81 ? -8.676 -6.979 -6.551 1.00 87.69 81 LEU A C 1
ATOM 607 O O . LEU A 1 81 ? -8.555 -7.149 -7.757 1.00 87.69 81 LEU A O 1
ATOM 611 N N . MET A 1 82 ? -7.870 -7.575 -5.668 1.00 85.75 82 MET A N 1
ATOM 612 C CA . MET A 1 82 ? -6.794 -8.486 -6.077 1.00 85.75 82 MET A CA 1
ATOM 613 C C . MET A 1 82 ? -7.310 -9.733 -6.795 1.00 85.75 82 MET A C 1
ATOM 615 O O . MET A 1 82 ? -6.645 -10.221 -7.697 1.00 85.75 82 MET A O 1
ATOM 619 N N . SER A 1 83 ? -8.496 -10.230 -6.436 1.00 82.88 83 SER A N 1
ATOM 620 C CA . SER A 1 83 ? -9.090 -11.399 -7.105 1.00 82.88 83 SER A CA 1
ATOM 621 C C . SER A 1 83 ? -9.545 -11.101 -8.540 1.00 82.88 83 SER A C 1
ATOM 623 O O . SER A 1 83 ? -9.690 -12.018 -9.341 1.00 82.88 83 SER A O 1
ATOM 625 N N . LEU A 1 84 ? -9.794 -9.828 -8.861 1.00 84.69 84 LEU A N 1
ATOM 626 C CA . LEU A 1 84 ? -10.205 -9.362 -10.189 1.00 84.69 84 LEU A CA 1
ATOM 627 C C . LEU A 1 84 ? -9.016 -8.971 -11.079 1.00 84.69 84 LEU A C 1
ATOM 629 O O . LEU A 1 84 ? -9.193 -8.790 -12.283 1.00 84.69 84 LEU A O 1
ATOM 633 N N . VAL A 1 85 ? -7.827 -8.796 -10.500 1.00 84.62 85 VAL A N 1
ATOM 634 C CA . VAL A 1 85 ? -6.629 -8.373 -11.228 1.00 84.62 85 VAL A CA 1
ATOM 635 C C . VAL A 1 85 ? -5.947 -9.590 -11.845 1.00 84.62 85 VAL A C 1
ATOM 637 O O . VAL A 1 85 ? -5.439 -10.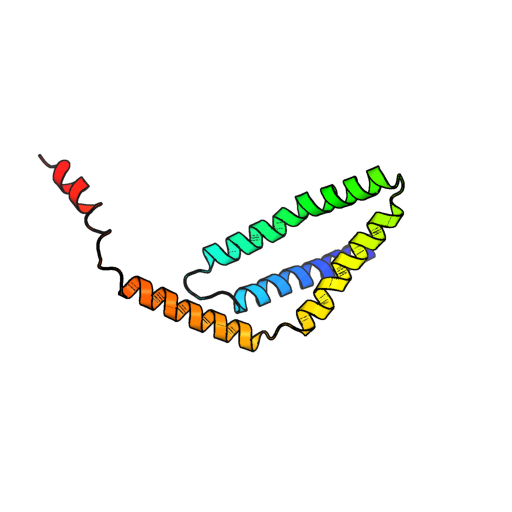463 -11.146 1.00 84.62 85 VAL A O 1
ATOM 640 N N . ASP A 1 86 ? -5.904 -9.610 -13.174 1.00 85.19 86 ASP A N 1
ATOM 641 C CA . ASP A 1 86 ? -5.136 -10.580 -13.947 1.00 85.19 86 ASP A CA 1
ATOM 642 C C . ASP A 1 86 ? -3.696 -10.071 -14.116 1.00 85.19 86 ASP A C 1
ATOM 644 O O . ASP A 1 86 ? -3.424 -9.121 -14.857 1.00 85.19 86 ASP A O 1
ATOM 648 N N . VAL A 1 87 ? -2.775 -10.688 -13.376 1.00 84.62 87 VAL A N 1
ATOM 649 C CA . VAL A 1 87 ? -1.354 -10.312 -13.356 1.00 84.62 87 VAL A CA 1
ATOM 650 C C . VAL A 1 87 ? -0.682 -10.610 -14.698 1.00 84.62 87 VAL A C 1
ATOM 652 O O . VAL A 1 87 ? 0.161 -9.831 -15.142 1.00 84.62 87 VAL A O 1
ATOM 655 N N . ASP A 1 88 ? -1.066 -11.694 -15.372 1.00 83.12 88 ASP A N 1
ATOM 656 C CA . ASP A 1 88 ? -0.483 -12.082 -16.659 1.00 83.12 88 ASP A CA 1
ATOM 657 C C . ASP A 1 88 ? -0.884 -11.101 -17.759 1.00 83.12 88 ASP A C 1
ATOM 659 O O . ASP A 1 88 ? -0.057 -10.717 -18.593 1.00 83.12 88 ASP A O 1
ATOM 663 N N . ARG A 1 89 ? -2.134 -10.626 -17.735 1.00 84.25 89 ARG A N 1
ATOM 664 C CA . ARG A 1 89 ? -2.562 -9.526 -18.603 1.00 84.25 89 ARG A CA 1
ATOM 665 C C . ARG A 1 89 ? -1.802 -8.236 -18.288 1.00 84.25 89 ARG A C 1
ATOM 667 O O . ARG A 1 89 ? -1.295 -7.611 -19.213 1.00 84.25 89 ARG A O 1
ATOM 674 N N . GLY A 1 90 ? -1.663 -7.876 -17.011 1.00 84.19 90 GLY A N 1
ATOM 675 C CA . GLY A 1 90 ? -0.933 -6.670 -16.599 1.00 84.19 90 GLY A CA 1
ATOM 676 C C . GLY A 1 90 ? 0.523 -6.650 -17.081 1.00 84.19 90 GLY A C 1
ATOM 677 O O . GLY A 1 90 ? 0.987 -5.634 -17.593 1.00 84.19 90 GLY A O 1
ATOM 678 N N . LYS A 1 91 ? 1.215 -7.793 -17.007 1.00 84.25 91 LYS A N 1
ATOM 679 C CA . LYS A 1 91 ? 2.577 -7.971 -17.545 1.00 84.25 91 LYS A CA 1
ATOM 680 C C . LYS A 1 91 ? 2.656 -7.709 -19.047 1.00 84.25 91 LYS A C 1
ATOM 682 O O . LYS A 1 91 ? 3.590 -7.068 -19.523 1.00 84.25 91 LYS A O 1
ATOM 687 N N . ARG A 1 92 ? 1.686 -8.229 -19.803 1.00 83.38 92 ARG A N 1
ATOM 688 C CA . ARG A 1 92 ? 1.630 -8.071 -21.263 1.00 83.38 92 ARG A CA 1
ATOM 689 C C . ARG A 1 92 ? 1.372 -6.622 -21.653 1.00 83.38 92 ARG A C 1
ATOM 691 O O . ARG A 1 92 ? 2.104 -6.100 -22.486 1.00 83.38 92 ARG A O 1
ATOM 698 N N . ASP A 1 93 ? 0.400 -5.988 -21.007 1.00 85.75 93 ASP A N 1
ATOM 699 C CA . ASP A 1 93 ? 0.038 -4.593 -21.262 1.00 85.75 93 ASP A CA 1
ATOM 700 C C . ASP A 1 93 ? 1.215 -3.653 -20.903 1.00 85.75 93 ASP A C 1
ATOM 702 O O . ASP A 1 93 ? 1.521 -2.721 -21.647 1.00 85.75 93 ASP A O 1
ATOM 706 N N . GLY A 1 94 ? 1.952 -3.943 -19.820 1.00 84.06 94 GLY A N 1
ATOM 707 C CA . GLY A 1 94 ? 3.183 -3.226 -19.464 1.00 84.06 94 GLY A CA 1
ATOM 708 C C . GLY A 1 94 ? 4.307 -3.401 -20.495 1.00 84.06 94 GLY A C 1
ATOM 709 O O . GLY A 1 94 ? 4.962 -2.432 -20.879 1.00 84.06 94 GLY A O 1
ATOM 710 N N . ALA A 1 95 ? 4.507 -4.617 -21.010 1.00 80.88 95 ALA A N 1
ATOM 711 C CA . ALA A 1 95 ? 5.495 -4.874 -22.058 1.00 80.88 95 ALA A CA 1
ATOM 712 C C . ALA A 1 95 ? 5.125 -4.226 -23.407 1.00 80.88 95 ALA A C 1
ATOM 714 O O . ALA A 1 95 ? 6.016 -3.844 -24.165 1.00 80.88 95 ALA A O 1
ATOM 715 N N . GLU A 1 96 ? 3.834 -4.097 -23.723 1.00 82.50 96 GLU A N 1
ATOM 716 C CA . GLU A 1 96 ? 3.368 -3.356 -24.902 1.00 82.50 96 GLU A CA 1
ATOM 717 C C . GLU A 1 96 ? 3.609 -1.850 -24.752 1.00 82.50 96 GLU A C 1
ATOM 719 O O . GLU A 1 96 ? 4.186 -1.251 -25.660 1.00 82.50 96 GLU A O 1
ATOM 724 N N . MET A 1 97 ? 3.290 -1.263 -23.591 1.00 80.19 97 MET A N 1
ATOM 725 C CA . MET A 1 97 ? 3.600 0.147 -23.305 1.00 80.19 97 MET A CA 1
ATOM 726 C C . MET A 1 97 ? 5.090 0.465 -23.464 1.00 80.19 97 MET A C 1
ATOM 728 O O . MET A 1 97 ? 5.437 1.523 -23.983 1.00 80.19 97 MET A O 1
ATOM 732 N N . ALA A 1 98 ? 5.981 -0.436 -23.040 1.00 81.62 98 ALA A N 1
ATOM 733 C CA . ALA A 1 98 ? 7.419 -0.219 -23.188 1.00 81.62 98 ALA A CA 1
ATOM 734 C C . ALA A 1 98 ? 7.856 -0.113 -24.656 1.00 81.62 98 ALA A C 1
ATOM 736 O O . ALA A 1 98 ? 8.638 0.770 -24.994 1.00 81.62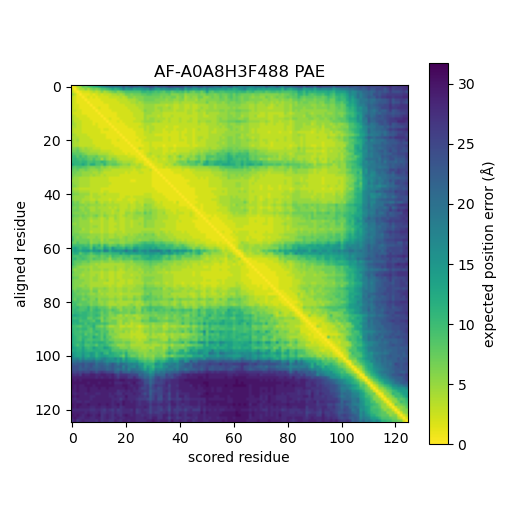 98 ALA A O 1
ATOM 737 N N . LYS A 1 99 ? 7.288 -0.936 -25.546 1.00 76.50 99 LYS A N 1
ATOM 738 C CA . LYS A 1 99 ? 7.581 -0.869 -26.988 1.00 76.50 99 LYS A CA 1
ATOM 739 C C . LYS A 1 99 ? 7.087 0.431 -27.622 1.00 76.50 99 LYS A C 1
ATOM 741 O O . LYS A 1 99 ? 7.732 0.952 -28.525 1.00 76.50 99 LYS A O 1
ATOM 746 N N . GLU A 1 100 ? 5.947 0.953 -27.167 1.00 80.00 100 GLU A N 1
ATOM 747 C CA . GLU A 1 100 ? 5.434 2.251 -27.626 1.00 80.00 100 GLU A CA 1
ATOM 748 C C . GLU A 1 100 ? 6.312 3.420 -27.162 1.00 80.00 100 GLU A C 1
ATOM 750 O O . GLU A 1 100 ? 6.446 4.413 -27.880 1.00 80.00 100 GLU A O 1
ATOM 755 N N . LEU A 1 101 ? 6.909 3.310 -25.973 1.00 74.81 101 LEU A N 1
ATOM 756 C CA . LEU A 1 101 ? 7.823 4.310 -25.423 1.00 74.81 101 LEU A CA 1
ATOM 757 C C . LEU A 1 101 ? 9.178 4.285 -26.146 1.00 74.81 101 LEU A C 1
ATOM 759 O O . LEU A 1 101 ? 9.623 5.337 -26.596 1.00 74.81 101 LEU A O 1
ATOM 763 N N . GLU A 1 102 ? 9.772 3.104 -26.348 1.00 69.62 102 GLU A N 1
ATOM 764 C CA . GLU A 1 102 ? 11.010 2.934 -27.132 1.00 69.62 102 GLU A CA 1
ATOM 765 C C . GLU A 1 102 ? 10.827 3.422 -28.579 1.00 69.62 102 GLU A C 1
ATOM 767 O O . GLU A 1 102 ? 11.626 4.208 -29.083 1.00 69.62 102 GLU A O 1
ATOM 772 N N . GLY A 1 103 ? 9.708 3.070 -29.224 1.00 63.66 103 GLY A N 1
ATOM 773 C CA . GLY A 1 103 ? 9.400 3.531 -30.581 1.00 63.66 103 GLY A CA 1
ATOM 774 C C . GLY A 1 103 ? 9.149 5.040 -30.703 1.00 63.66 103 GLY A C 1
ATOM 775 O O . GLY A 1 103 ? 9.193 5.573 -31.814 1.00 63.66 103 GLY A O 1
ATOM 776 N N . LYS A 1 104 ? 8.883 5.746 -29.592 1.00 60.72 104 LYS A N 1
ATOM 777 C CA . LYS A 1 104 ? 8.741 7.210 -29.581 1.00 60.72 104 LYS A CA 1
ATOM 778 C C . LYS A 1 104 ? 10.073 7.931 -29.364 1.00 60.72 104 LYS A C 1
ATOM 780 O O . LYS A 1 104 ? 10.228 9.021 -29.912 1.00 60.72 104 LYS A O 1
ATOM 785 N N . ASP A 1 105 ? 11.017 7.317 -28.653 1.00 57.91 105 ASP A N 1
ATOM 786 C CA . ASP A 1 105 ? 12.395 7.816 -28.533 1.00 57.91 105 ASP A CA 1
ATOM 787 C C . ASP A 1 105 ? 13.152 7.697 -29.867 1.00 57.91 105 ASP A C 1
ATOM 789 O O . ASP A 1 105 ? 13.828 8.642 -30.266 1.00 57.91 105 ASP A O 1
ATOM 793 N N . ASP A 1 106 ? 12.940 6.621 -30.633 1.00 57.75 106 ASP A N 1
ATOM 794 C CA . ASP A 1 106 ? 13.537 6.454 -31.973 1.00 57.75 106 ASP A CA 1
ATOM 795 C C . ASP A 1 106 ? 12.952 7.414 -33.034 1.00 57.75 106 ASP A C 1
ATOM 797 O O . ASP A 1 106 ? 13.572 7.685 -34.066 1.00 57.75 106 ASP A O 1
ATOM 801 N N . ALA A 1 107 ? 11.737 7.926 -32.804 1.00 57.66 107 ALA A N 1
ATOM 802 C CA . ALA A 1 107 ? 11.040 8.851 -33.701 1.00 57.66 107 ALA A CA 1
ATOM 803 C C . ALA A 1 107 ? 11.320 10.336 -33.397 1.00 57.66 107 ALA A C 1
ATOM 805 O O . ALA A 1 107 ? 10.895 11.210 -34.161 1.00 57.66 107 ALA A O 1
ATOM 806 N N . LEU A 1 108 ? 12.022 10.640 -32.301 1.00 56.00 108 LEU A N 1
ATOM 807 C CA . LEU A 1 108 ? 12.489 11.986 -31.986 1.00 56.00 108 LEU A CA 1
ATOM 808 C C . LEU A 1 108 ? 13.876 12.182 -32.626 1.00 56.00 108 LEU A C 1
ATOM 810 O O . LEU A 1 108 ? 14.815 11.476 -32.266 1.00 56.00 108 LEU A O 1
ATOM 814 N N . PRO A 1 109 ? 14.046 13.111 -33.588 1.00 47.22 109 PRO A N 1
ATOM 815 C CA . PRO A 1 109 ? 15.356 1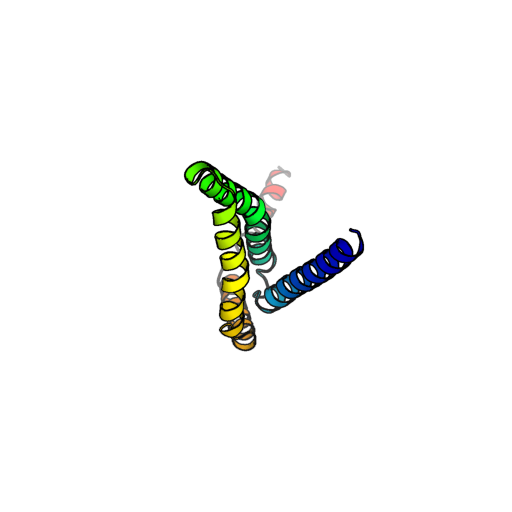3.360 -34.173 1.00 47.22 109 PRO A CA 1
ATOM 816 C C . PRO A 1 109 ? 16.326 13.810 -33.078 1.00 47.22 109 PRO A C 1
ATOM 818 O O . PRO A 1 109 ? 16.025 14.730 -32.316 1.00 47.22 109 PRO A O 1
ATOM 821 N N . ALA A 1 110 ? 17.482 13.147 -33.028 1.00 54.41 110 ALA A N 1
ATOM 822 C CA . ALA A 1 110 ? 18.633 13.504 -32.211 1.00 54.41 110 ALA A CA 1
ATOM 823 C C . ALA A 1 110 ? 18.885 15.019 -32.277 1.00 54.41 110 ALA A C 1
ATOM 825 O O . ALA A 1 110 ? 19.333 15.543 -33.293 1.00 54.41 110 ALA A O 1
ATOM 826 N N . GLY A 1 111 ? 18.533 15.725 -31.206 1.00 53.00 111 GLY A N 1
ATOM 827 C CA . GLY A 1 111 ? 18.588 17.186 -31.151 1.00 53.00 111 GLY A CA 1
ATOM 828 C C . GLY A 1 111 ? 18.833 17.728 -29.747 1.00 53.00 111 GLY A C 1
ATOM 829 O O . GLY A 1 111 ? 18.507 18.876 -29.472 1.00 53.00 111 GLY A O 1
ATOM 830 N N . SER A 1 112 ? 19.379 16.909 -28.846 1.00 53.09 112 SER A N 1
ATOM 831 C CA . SER A 1 112 ? 19.758 17.323 -27.489 1.00 53.09 112 SER A CA 1
ATOM 832 C C . SER A 1 112 ? 21.212 16.987 -27.141 1.00 53.09 112 SER A C 1
ATOM 834 O O . SER A 1 112 ? 21.547 16.926 -25.964 1.00 53.09 112 SER A O 1
ATOM 836 N N . ASP A 1 113 ? 22.059 16.759 -28.151 1.00 53.81 113 ASP A N 1
ATOM 837 C CA . ASP A 1 113 ? 23.518 16.606 -27.997 1.00 53.81 113 ASP A CA 1
ATOM 838 C C . ASP A 1 113 ? 24.297 17.839 -28.507 1.00 53.81 113 ASP A C 1
ATOM 840 O O . ASP A 1 113 ? 25.475 17.996 -28.215 1.00 53.81 113 ASP A O 1
ATOM 844 N N . ASP A 1 114 ? 23.641 18.782 -29.199 1.00 55.56 114 ASP A N 1
ATOM 845 C CA . ASP A 1 114 ? 24.304 20.004 -29.692 1.00 55.56 114 ASP A CA 1
ATOM 846 C C . ASP A 1 114 ? 24.421 21.105 -28.625 1.00 55.56 114 ASP A C 1
ATOM 848 O O . ASP A 1 114 ? 25.274 21.983 -28.726 1.00 55.56 114 ASP A O 1
ATOM 852 N N . THR A 1 115 ? 23.618 21.075 -27.555 1.00 56.03 115 THR A N 1
ATOM 853 C CA . THR A 1 115 ? 23.676 22.126 -26.520 1.00 56.03 115 THR A CA 1
ATOM 854 C C . THR A 1 115 ? 24.900 21.999 -25.613 1.00 56.03 115 THR A C 1
ATOM 856 O O . THR A 1 115 ? 25.320 22.996 -25.044 1.00 56.03 115 THR A O 1
ATOM 859 N N . ILE A 1 116 ? 25.495 20.810 -25.483 1.00 53.56 116 ILE A N 1
ATOM 860 C CA . ILE A 1 116 ? 26.723 20.625 -24.688 1.00 53.56 116 ILE A CA 1
ATOM 861 C C . ILE A 1 116 ? 27.952 21.035 -25.515 1.00 53.56 116 ILE A C 1
ATOM 863 O O . ILE A 1 116 ? 28.905 21.577 -24.970 1.00 53.56 116 ILE A O 1
ATOM 867 N N . ARG A 1 117 ? 27.903 20.856 -26.840 1.00 52.22 117 ARG A N 1
ATOM 868 C CA . ARG A 1 117 ? 29.029 21.134 -27.739 1.00 52.22 117 ARG A CA 1
ATOM 869 C C . ARG A 1 117 ? 29.231 22.622 -28.036 1.00 52.22 117 ARG A C 1
ATOM 871 O O . ARG A 1 117 ? 30.361 23.046 -28.229 1.00 52.22 117 ARG A O 1
ATOM 878 N N . LEU A 1 118 ? 28.155 23.411 -28.011 1.00 55.62 118 LEU A N 1
ATOM 879 C CA . LEU A 1 118 ? 28.226 24.867 -28.183 1.00 55.62 118 LEU A CA 1
ATOM 880 C C . LEU A 1 118 ? 28.818 25.594 -26.966 1.00 55.62 118 LEU A C 1
ATOM 882 O O . LEU A 1 118 ? 29.298 26.710 -27.114 1.00 55.62 118 LEU A O 1
ATOM 886 N N . VAL A 1 119 ? 28.796 24.982 -25.776 1.00 56.84 119 VAL A N 1
ATOM 887 C CA . VAL A 1 119 ? 29.406 25.586 -24.577 1.00 56.84 119 VAL A CA 1
ATOM 888 C C . VAL A 1 119 ? 30.927 25.404 -24.586 1.00 56.84 119 VAL A C 1
ATOM 890 O O . VAL A 1 119 ? 31.633 26.305 -24.152 1.00 56.84 119 VAL A O 1
ATOM 893 N N . ASP A 1 120 ? 31.431 24.298 -25.145 1.00 55.91 120 ASP A N 1
ATOM 894 C CA . ASP A 1 120 ? 32.877 24.070 -25.297 1.00 55.91 120 ASP A CA 1
ATOM 895 C C . ASP A 1 120 ? 33.502 24.949 -26.403 1.00 55.91 120 ASP A C 1
ATOM 897 O O . ASP A 1 120 ? 34.668 25.313 -26.296 1.00 55.91 120 ASP A O 1
ATOM 901 N N . GLU A 1 121 ? 32.756 25.331 -27.453 1.00 58.75 121 GLU A N 1
A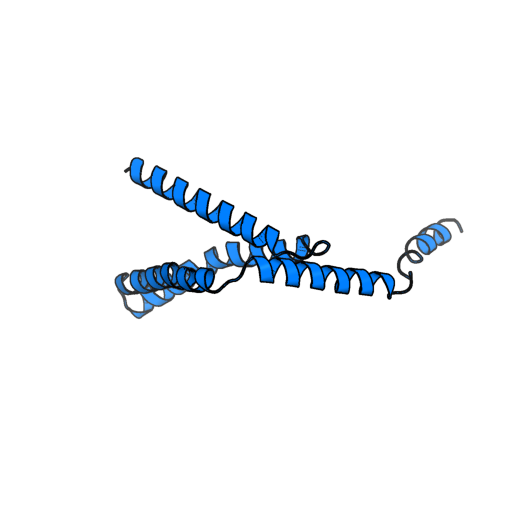TOM 902 C CA . GLU A 1 121 ? 33.281 26.214 -28.517 1.00 58.75 121 GLU A CA 1
ATOM 903 C C . GLU A 1 121 ? 33.294 27.710 -28.141 1.00 58.75 121 GLU A C 1
ATOM 905 O O . GLU A 1 121 ? 34.038 28.467 -28.758 1.00 58.75 121 GLU A O 1
ATOM 910 N N . GLU A 1 122 ? 32.533 28.153 -27.129 1.00 55.78 122 GLU A N 1
ATOM 911 C CA . GLU A 1 122 ? 32.580 29.547 -26.636 1.00 55.78 122 GLU A CA 1
ATOM 912 C C . GLU A 1 122 ? 33.655 29.791 -25.555 1.00 55.78 122 GLU A C 1
ATOM 914 O O . GLU A 1 122 ? 33.926 30.947 -25.230 1.00 55.78 122 GLU A O 1
ATOM 919 N N . GLU A 1 123 ? 34.292 28.752 -24.997 1.00 55.16 123 GLU A N 1
ATOM 920 C CA . GLU A 1 123 ? 35.383 28.918 -24.013 1.00 55.16 123 GLU A CA 1
ATOM 921 C C . GLU A 1 123 ? 36.783 29.077 -24.643 1.00 55.16 123 GLU A C 1
ATOM 923 O O . GLU A 1 123 ? 37.721 29.451 -23.935 1.00 55.16 123 GLU A O 1
ATOM 928 N N . ASP A 1 124 ? 36.926 28.856 -25.955 1.00 53.47 124 ASP A N 1
ATOM 929 C CA . ASP A 1 124 ? 38.212 28.898 -26.674 1.00 53.47 124 ASP A CA 1
ATOM 930 C C . ASP A 1 124 ? 38.421 30.150 -27.571 1.00 53.47 124 ASP A C 1
ATOM 932 O O . ASP A 1 124 ? 39.397 30.193 -28.329 1.00 53.47 124 ASP A O 1
ATOM 936 N N . GLU A 1 125 ? 37.580 31.196 -27.467 1.00 48.09 125 GLU A N 1
ATOM 937 C CA . GLU A 1 125 ? 37.790 32.502 -28.146 1.00 48.09 125 GLU A CA 1
ATOM 938 C C . GLU A 1 125 ? 37.986 33.699 -27.191 1.00 48.09 125 GLU A C 1
ATOM 940 O O . GLU A 1 125 ? 37.148 33.928 -26.289 1.00 48.09 125 GLU A O 1
#

Solvent-accessible surface area (backbone atoms only — not comparable to full-atom values): 7191 Å² total; per-residue (Å²): 119,66,68,61,54,54,54,50,51,52,52,54,49,52,51,55,52,49,53,52,53,56,49,59,59,39,51,28,70,94,47,53,69,61,54,52,48,51,51,50,51,54,62,56,44,44,71,55,52,51,56,52,51,42,47,54,48,26,68,74,69,75,44,66,69,66,41,54,55,54,53,50,48,65,62,55,56,55,56,63,52,58,73,69,57,58,63,72,59,41,33,50,55,16,55,50,53,26,53,58,53,54,57,49,58,76,69,50,79,93,74,81,69,61,74,65,55,57,56,62,64,63,73,77,115

Foldseek 3Di:
DVVVVVVVCVVVVVVVVVVVVLQVLLAAPPCVVVSVVVVVCVVVVCVVVLVVVQVVVCVVVVHNVVSVVVVVCVVPVVPVVVVPDDSVVSNVVSPVVNVVVVVVVVVDPPDPPVVVVVVVVVVPD

Mean predicted aligned error: 10.93 Å

Organism: NCBI:txid1903189